Protein AF-A0A7L4Z3D3-F1 (afdb_monomer_lite)

Sequence (93 aa):
MNDETRLRIRHTLDRLSANGRVLTEIDRALMEAFEQLMHGLSELTDGKITIVDLCTEAGVSRASYYRSPAAQAVKEILEAPQTGRPEPEELRR

Secondary structure (DSSP, 8-state):
--HHHHHHHHHHHHHHHHTSPPPPHHHHHHHHHHHHHHTT--SSS-S---HHHHHHHTT--HHHHHHSHHHHHHHHHHHS-------TTGGG-

pLDDT: mean 79.51, std 13.9, range [48.25, 97.25]

Radius of gyration: 14.85 Å; chains: 1; bounding box: 34×20×46 Å

Structure (mmCIF, N/CA/C/O backbone):
data_AF-A0A7L4Z3D3-F1
#
_entry.id   AF-A0A7L4Z3D3-F1
#
loop_
_atom_site.group_PDB
_atom_site.id
_atom_site.type_symbol
_atom_site.label_atom_id
_atom_site.label_alt_id
_atom_site.label_comp_id
_atom_site.label_asym_id
_atom_site.label_entity_id
_atom_site.label_seq_id
_atom_site.pdbx_PDB_ins_code
_atom_site.Cartn_x
_atom_site.Cartn_y
_atom_site.Cartn_z
_atom_site.occupancy
_atom_site.B_iso_or_equiv
_atom_site.auth_seq_id
_atom_site.auth_comp_id
_atom_site.auth_asym_id
_atom_site.auth_atom_id
_atom_site.pdbx_PDB_model_num
ATOM 1 N N . MET A 1 1 ? -0.243 9.877 14.483 1.00 55.22 1 MET A N 1
ATOM 2 C CA . MET A 1 1 ? 0.759 8.852 14.121 1.00 55.22 1 MET A CA 1
ATOM 3 C C . MET A 1 1 ? 1.971 9.043 15.017 1.00 55.22 1 MET A C 1
ATOM 5 O O . MET A 1 1 ? 2.346 10.191 15.219 1.00 55.22 1 MET A O 1
ATOM 9 N N . ASN A 1 2 ? 2.553 7.969 15.554 1.00 61.72 2 ASN A N 1
ATOM 10 C CA . ASN A 1 2 ? 3.819 8.054 16.288 1.00 61.72 2 ASN A CA 1
ATOM 11 C C . ASN A 1 2 ? 4.975 8.151 15.279 1.00 61.72 2 ASN A C 1
ATOM 13 O O . ASN A 1 2 ? 4.966 7.434 14.277 1.00 61.72 2 ASN A O 1
ATOM 17 N N . ASP A 1 3 ? 5.969 9.005 15.534 1.00 69.12 3 ASP A N 1
ATOM 18 C CA . ASP A 1 3 ? 7.139 9.203 14.656 1.00 69.12 3 ASP A CA 1
ATOM 19 C C . ASP A 1 3 ? 7.870 7.895 14.309 1.00 69.12 3 ASP A C 1
ATOM 21 O O . ASP A 1 3 ? 8.448 7.748 13.232 1.00 69.12 3 ASP A O 1
ATOM 25 N N . GLU A 1 4 ? 7.764 6.900 15.187 1.00 67.88 4 GLU A N 1
ATOM 26 C CA . GLU A 1 4 ? 8.328 5.566 15.014 1.00 67.88 4 GLU A CA 1
ATOM 27 C C . GLU A 1 4 ? 7.763 4.810 13.801 1.00 67.88 4 GLU A C 1
ATOM 29 O O . GLU A 1 4 ? 8.512 4.169 13.061 1.00 67.88 4 GLU A O 1
ATOM 34 N N . THR A 1 5 ? 6.457 4.912 13.540 1.00 66.25 5 THR A N 1
ATOM 35 C CA . THR A 1 5 ? 5.826 4.266 12.379 1.00 66.25 5 THR A CA 1
ATOM 36 C C . THR A 1 5 ? 6.360 4.862 11.079 1.00 66.25 5 THR A C 1
ATOM 38 O O . THR A 1 5 ? 6.696 4.131 10.147 1.00 66.25 5 THR A O 1
ATOM 41 N N . ARG A 1 6 ? 6.527 6.189 11.042 1.00 65.75 6 ARG A N 1
ATOM 42 C CA . ARG A 1 6 ? 7.090 6.901 9.889 1.00 65.75 6 ARG A CA 1
ATOM 43 C C . ARG A 1 6 ? 8.546 6.525 9.648 1.00 65.75 6 ARG A C 1
ATOM 45 O O . ARG A 1 6 ? 8.957 6.321 8.506 1.00 65.75 6 ARG A O 1
ATOM 52 N N . LEU A 1 7 ? 9.317 6.403 10.728 1.00 72.69 7 LEU A N 1
ATOM 53 C CA . LEU A 1 7 ? 10.716 5.994 10.674 1.00 72.69 7 LEU A CA 1
ATOM 54 C C . LEU A 1 7 ? 10.860 4.547 10.181 1.00 72.69 7 LEU A C 1
ATOM 56 O O . LEU A 1 7 ? 11.736 4.268 9.368 1.00 72.69 7 LEU A O 1
ATOM 60 N N . ARG A 1 8 ? 9.967 3.640 10.598 1.00 71.31 8 ARG A N 1
ATOM 61 C CA . ARG A 1 8 ? 9.924 2.247 10.119 1.00 71.31 8 ARG A CA 1
ATOM 62 C C . ARG A 1 8 ? 9.597 2.147 8.633 1.00 71.31 8 ARG A C 1
ATOM 64 O O . ARG A 1 8 ? 10.270 1.396 7.924 1.00 71.31 8 ARG A O 1
ATOM 71 N N . ILE A 1 9 ? 8.614 2.915 8.157 1.00 70.25 9 ILE A N 1
ATOM 72 C CA . ILE A 1 9 ? 8.284 2.998 6.726 1.00 70.25 9 ILE A CA 1
ATOM 73 C C . ILE A 1 9 ? 9.516 3.481 5.954 1.00 70.25 9 ILE A C 1
ATOM 75 O O . ILE A 1 9 ? 9.964 2.795 5.038 1.00 70.25 9 ILE A O 1
ATOM 79 N N . ARG A 1 10 ? 10.134 4.589 6.389 1.00 70.56 10 ARG A N 1
ATOM 80 C CA . ARG A 1 10 ? 11.347 5.152 5.771 1.00 70.56 10 ARG A CA 1
ATOM 81 C C . ARG A 1 10 ? 12.505 4.153 5.730 1.00 70.56 10 ARG A C 1
ATOM 83 O O . ARG A 1 10 ? 13.083 3.939 4.675 1.00 70.56 10 ARG A O 1
ATOM 90 N N . HIS A 1 11 ? 12.805 3.498 6.848 1.00 78.50 11 HIS A N 1
ATOM 91 C CA . HIS A 1 11 ? 13.897 2.529 6.943 1.00 78.50 11 HIS A CA 1
ATOM 92 C C . HIS A 1 11 ? 13.661 1.304 6.048 1.00 78.50 11 HIS A C 1
ATOM 94 O O . HIS A 1 11 ? 14.577 0.785 5.412 1.00 78.50 11 HIS A O 1
ATOM 100 N N . THR A 1 12 ? 12.411 0.850 5.963 1.00 74.44 12 THR A N 1
ATOM 101 C CA . THR A 1 12 ? 12.027 -0.231 5.052 1.00 74.44 12 THR A CA 1
ATOM 102 C C . THR A 1 12 ? 12.232 0.183 3.593 1.00 74.44 12 THR A C 1
ATOM 104 O O . THR A 1 12 ? 12.748 -0.610 2.803 1.00 74.44 12 THR A O 1
ATOM 107 N N . LEU A 1 13 ? 11.904 1.434 3.262 1.00 66.19 13 LEU A N 1
ATOM 108 C CA . LEU A 1 13 ? 12.074 2.048 1.943 1.00 66.19 13 LEU A CA 1
ATOM 109 C C . LEU A 1 13 ? 13.553 2.168 1.544 1.00 66.19 13 LEU A C 1
ATOM 111 O O . LEU A 1 13 ? 13.944 1.788 0.434 1.00 66.19 13 LEU A O 1
ATOM 115 N N . ASP A 1 14 ? 14.387 2.624 2.478 1.00 73.06 14 ASP A N 1
ATOM 116 C CA . ASP A 1 14 ? 15.834 2.726 2.291 1.00 73.06 14 ASP A CA 1
ATOM 117 C C . ASP A 1 14 ? 16.453 1.344 2.097 1.00 73.06 14 ASP A C 1
ATOM 119 O O . ASP A 1 14 ? 17.259 1.158 1.191 1.00 73.06 14 ASP A O 1
ATOM 123 N N . ARG A 1 15 ? 16.022 0.332 2.859 1.00 76.06 15 ARG A N 1
ATOM 124 C CA . ARG A 1 15 ? 16.499 -1.051 2.698 1.00 76.06 15 ARG A CA 1
ATOM 125 C C . ARG A 1 15 ? 16.107 -1.654 1.346 1.00 76.06 15 ARG A C 1
ATOM 127 O O . ARG A 1 15 ? 16.915 -2.354 0.736 1.00 76.06 15 ARG A O 1
ATOM 134 N N . LEU A 1 16 ? 14.892 -1.389 0.861 1.00 68.44 16 LEU A N 1
ATOM 135 C CA . LEU A 1 16 ? 14.466 -1.828 -0.472 1.00 68.44 16 LEU A CA 1
ATOM 136 C C . LEU A 1 16 ? 15.318 -1.188 -1.579 1.00 68.44 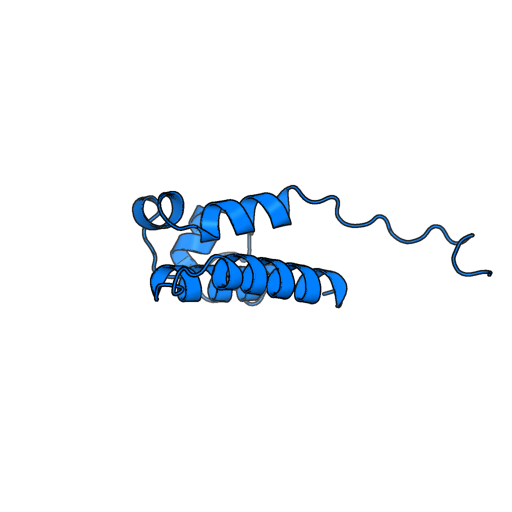16 LEU A C 1
ATOM 138 O O . LEU A 1 16 ? 15.677 -1.872 -2.537 1.00 68.44 16 LEU A O 1
ATOM 142 N N . SER A 1 17 ? 15.693 0.082 -1.409 1.00 66.06 17 SER A N 1
ATOM 143 C CA . SER A 1 17 ? 16.552 0.827 -2.342 1.00 66.06 17 SER A CA 1
ATOM 144 C C . SER A 1 17 ? 18.033 0.424 -2.246 1.00 66.06 17 SER A C 1
ATOM 146 O O . SER A 1 17 ? 18.731 0.343 -3.256 1.00 66.06 17 SER A O 1
ATOM 148 N N . ALA A 1 18 ? 18.519 0.125 -1.037 1.00 64.94 18 ALA A N 1
ATOM 149 C CA . ALA A 1 18 ? 19.917 -0.196 -0.743 1.00 64.94 18 ALA A CA 1
ATOM 150 C C . ALA A 1 18 ? 20.375 -1.540 -1.329 1.00 64.94 18 ALA A C 1
ATOM 152 O O . ALA A 1 18 ? 21.564 -1.728 -1.571 1.00 64.94 18 ALA A O 1
ATOM 153 N N . ASN A 1 19 ? 19.448 -2.449 -1.647 1.00 63.94 19 ASN A N 1
ATOM 154 C CA . ASN A 1 19 ? 19.747 -3.719 -2.322 1.00 63.94 19 ASN A CA 1
ATOM 155 C C . ASN A 1 19 ? 20.124 -3.566 -3.815 1.00 63.94 19 ASN A C 1
ATOM 157 O O . ASN A 1 19 ? 20.098 -4.542 -4.564 1.00 63.94 19 ASN A O 1
ATOM 161 N N . GLY A 1 20 ? 20.433 -2.350 -4.279 1.00 60.88 20 GLY A N 1
ATOM 162 C CA . GLY A 1 20 ? 20.848 -2.071 -5.658 1.00 60.88 20 GLY A CA 1
ATOM 163 C C . GLY A 1 20 ? 19.724 -2.185 -6.691 1.00 60.88 20 GLY A C 1
ATOM 164 O O . GLY A 1 20 ? 19.984 -2.105 -7.891 1.00 60.88 20 GLY A O 1
ATOM 165 N N . ARG A 1 21 ? 18.471 -2.365 -6.253 1.00 65.88 21 ARG A N 1
ATOM 166 C CA . ARG A 1 21 ? 17.296 -2.323 -7.128 1.00 65.88 21 ARG A CA 1
ATOM 167 C C . ARG A 1 21 ? 16.745 -0.907 -7.177 1.00 65.88 21 ARG A C 1
ATOM 169 O O . ARG A 1 21 ? 16.391 -0.329 -6.156 1.00 65.88 21 ARG A O 1
ATOM 176 N N . VAL A 1 22 ? 16.626 -0.374 -8.389 1.00 73.19 22 VAL A N 1
ATOM 177 C CA . VAL A 1 22 ? 15.905 0.877 -8.628 1.00 73.19 22 VAL A CA 1
ATOM 178 C C . VAL A 1 22 ? 14.426 0.629 -8.344 1.00 73.19 22 VAL A C 1
ATOM 180 O O . VAL A 1 22 ? 13.821 -0.239 -8.972 1.00 73.19 22 VAL A O 1
ATOM 183 N N . LEU A 1 23 ? 13.858 1.385 -7.401 1.00 75.31 23 LEU A N 1
ATOM 184 C CA . LEU A 1 23 ? 12.420 1.373 -7.142 1.00 75.31 23 LEU A CA 1
ATOM 185 C C . LEU A 1 23 ? 11.668 1.719 -8.427 1.00 75.31 23 LEU A C 1
ATOM 187 O O . LEU A 1 23 ? 11.915 2.762 -9.047 1.00 75.31 23 LEU A O 1
ATOM 191 N N . THR A 1 24 ? 10.754 0.839 -8.817 1.00 86.94 24 TH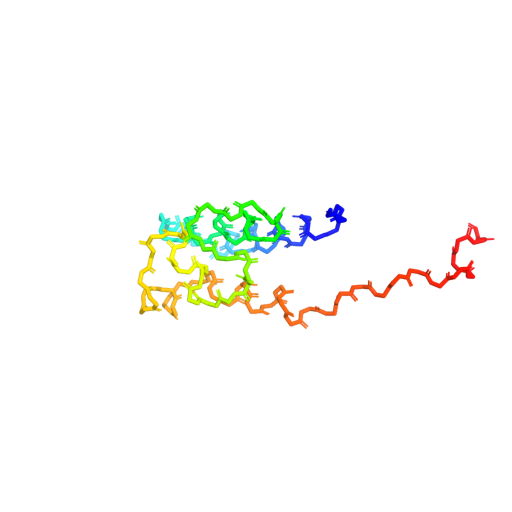R A N 1
ATOM 192 C CA . THR A 1 24 ? 9.865 1.082 -9.948 1.00 86.94 24 THR A CA 1
ATOM 193 C C . THR A 1 24 ? 8.813 2.122 -9.574 1.00 86.94 24 THR A C 1
ATOM 195 O O . THR A 1 24 ? 8.588 2.422 -8.402 1.00 86.94 24 THR A O 1
ATOM 198 N N . GLU A 1 25 ? 8.140 2.678 -10.575 1.00 89.69 25 GLU A N 1
ATOM 199 C CA . GLU A 1 25 ? 7.000 3.568 -10.346 1.00 89.69 25 GLU A CA 1
ATOM 200 C C . GLU A 1 25 ? 5.865 2.864 -9.586 1.00 89.69 25 GLU A C 1
ATOM 202 O O . GLU A 1 25 ? 5.271 3.457 -8.693 1.00 89.69 25 GLU A O 1
ATOM 207 N N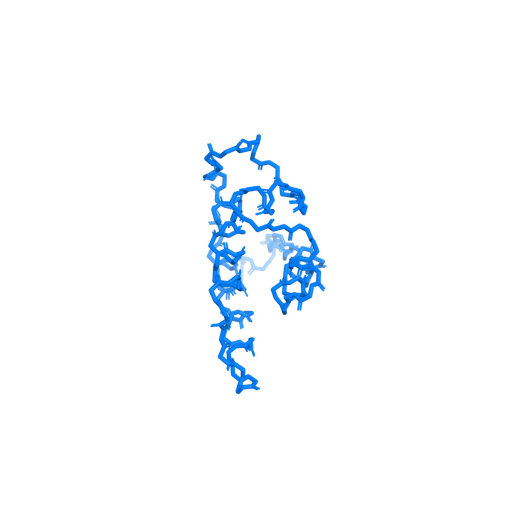 . ILE A 1 26 ? 5.660 1.566 -9.843 1.00 90.31 26 ILE A N 1
ATOM 208 C CA . ILE A 1 26 ? 4.715 0.721 -9.098 1.00 90.31 26 ILE A CA 1
ATOM 209 C C . ILE A 1 26 ? 5.095 0.656 -7.617 1.00 90.31 26 ILE A C 1
ATOM 211 O O . ILE A 1 26 ? 4.228 0.794 -6.759 1.00 90.31 26 ILE A O 1
ATOM 215 N N . ASP A 1 27 ? 6.381 0.462 -7.308 1.00 87.69 27 ASP A N 1
ATOM 216 C CA . ASP A 1 27 ? 6.839 0.405 -5.918 1.00 87.69 27 ASP A CA 1
ATOM 217 C C . ASP A 1 27 ? 6.584 1.739 -5.213 1.00 87.69 27 ASP A C 1
ATOM 219 O O . ASP A 1 27 ? 6.093 1.752 -4.087 1.00 87.69 27 ASP A O 1
ATOM 223 N N . ARG A 1 28 ? 6.880 2.865 -5.878 1.00 88.12 28 ARG A N 1
ATOM 224 C CA . ARG A 1 28 ? 6.644 4.203 -5.318 1.00 88.12 28 ARG A CA 1
ATOM 225 C C . ARG A 1 28 ? 5.161 4.459 -5.060 1.00 88.12 28 ARG A C 1
ATOM 227 O O . ARG A 1 28 ? 4.829 4.837 -3.944 1.00 88.12 28 ARG A O 1
ATOM 234 N N . ALA A 1 29 ? 4.295 4.178 -6.035 1.00 93.19 29 ALA A N 1
ATOM 235 C CA . ALA A 1 29 ? 2.850 4.367 -5.903 1.00 93.19 29 ALA A CA 1
ATOM 236 C C . ALA A 1 29 ? 2.259 3.524 -4.761 1.00 93.19 29 ALA A C 1
ATOM 238 O O . ALA A 1 29 ? 1.484 4.020 -3.950 1.00 93.19 29 ALA A O 1
ATOM 239 N N . LEU A 1 30 ? 2.677 2.257 -4.644 1.00 92.38 30 LEU A N 1
ATOM 240 C CA . LEU A 1 30 ? 2.261 1.390 -3.540 1.00 92.38 30 LEU A CA 1
ATOM 241 C C . LEU A 1 30 ? 2.731 1.915 -2.180 1.00 92.38 30 LEU A C 1
ATOM 243 O O . LEU A 1 30 ? 2.005 1.808 -1.199 1.00 92.38 30 LEU A O 1
ATOM 247 N N . MET A 1 31 ? 3.940 2.464 -2.090 1.00 87.94 31 MET A N 1
ATOM 248 C CA . MET A 1 31 ? 4.465 2.974 -0.822 1.00 87.94 31 MET A CA 1
ATOM 249 C C . MET A 1 31 ? 3.805 4.290 -0.400 1.00 87.94 31 MET A C 1
ATOM 251 O O . MET A 1 31 ? 3.506 4.452 0.780 1.00 87.94 31 MET A O 1
ATOM 255 N N . GLU A 1 32 ? 3.542 5.192 -1.345 1.00 90.31 32 GLU A N 1
ATOM 256 C CA . GLU A 1 32 ? 2.823 6.447 -1.096 1.00 90.31 32 GLU A CA 1
ATOM 257 C C . GLU A 1 32 ? 1.389 6.181 -0.627 1.00 90.31 32 GLU A C 1
ATOM 259 O O . GLU A 1 32 ? 0.992 6.661 0.434 1.00 90.31 32 GLU A O 1
ATOM 264 N N . ALA A 1 33 ? 0.658 5.312 -1.331 1.00 92.81 33 ALA A N 1
ATOM 265 C CA . ALA A 1 33 ? -0.685 4.897 -0.935 1.00 92.81 33 ALA A CA 1
ATOM 266 C C . ALA A 1 33 ? -0.705 4.224 0.448 1.00 92.81 33 ALA A C 1
ATOM 268 O O . ALA A 1 33 ? -1.609 4.446 1.254 1.00 92.81 33 ALA A O 1
ATOM 269 N N . PHE A 1 34 ? 0.312 3.414 0.762 1.00 90.25 34 PHE A N 1
ATOM 270 C CA . PHE A 1 34 ? 0.435 2.803 2.083 1.00 90.25 34 PHE A CA 1
ATOM 271 C C . PHE A 1 34 ? 0.673 3.849 3.178 1.00 90.25 34 PHE A C 1
ATOM 273 O O . PHE A 1 34 ? 0.058 3.762 4.241 1.00 90.25 34 PHE A O 1
ATOM 280 N N . GLU A 1 35 ? 1.519 4.854 2.928 1.00 87.06 35 GLU A N 1
ATOM 281 C CA . GLU A 1 35 ? 1.710 5.984 3.843 1.00 87.06 35 GLU A CA 1
ATOM 282 C C . GLU A 1 35 ? 0.384 6.740 4.040 1.00 87.06 35 GLU A C 1
ATOM 284 O O . GLU A 1 35 ? -0.054 6.896 5.181 1.00 87.06 35 GLU A O 1
ATOM 289 N N . GLN A 1 36 ? -0.318 7.115 2.966 1.00 90.06 36 GLN A N 1
ATOM 290 C CA . GLN A 1 36 ? -1.620 7.794 3.044 1.00 90.06 36 GLN A CA 1
ATOM 291 C C . GLN A 1 36 ? -2.638 7.015 3.891 1.00 90.06 36 GLN A C 1
ATOM 293 O O . GLN A 1 36 ? -3.240 7.580 4.809 1.00 90.06 36 GLN A O 1
ATOM 298 N N . LEU A 1 37 ? -2.778 5.706 3.656 1.00 90.06 37 LEU A N 1
ATOM 299 C CA . LEU A 1 37 ? -3.672 4.841 4.432 1.00 90.06 37 LEU A CA 1
ATOM 300 C C . LEU A 1 37 ? -3.275 4.768 5.913 1.00 90.06 37 LEU A C 1
ATOM 302 O O . LEU A 1 37 ? -4.133 4.893 6.786 1.00 90.06 37 LEU A O 1
ATOM 306 N N . MET A 1 38 ? -1.980 4.648 6.224 1.00 85.50 38 MET A N 1
ATOM 307 C CA . MET A 1 38 ? -1.476 4.682 7.608 1.00 85.50 38 MET A CA 1
ATOM 308 C C . MET A 1 38 ? -1.738 6.027 8.304 1.00 85.50 38 MET A C 1
ATOM 310 O O . MET A 1 38 ? -1.845 6.086 9.532 1.00 85.50 38 MET A O 1
ATOM 314 N N . HIS A 1 39 ? -1.856 7.108 7.533 1.00 84.25 39 HIS A N 1
ATOM 315 C CA . HIS A 1 39 ? -2.211 8.438 8.015 1.00 84.25 39 HIS A CA 1
ATOM 316 C C . HIS A 1 39 ? -3.725 8.685 8.116 1.00 84.25 39 HIS A C 1
ATOM 318 O O . HIS A 1 39 ? -4.126 9.745 8.600 1.00 84.25 39 HIS A O 1
ATOM 324 N N . GLY A 1 40 ? -4.564 7.732 7.694 1.00 87.69 40 GLY A N 1
ATOM 325 C CA . GLY A 1 40 ? -6.011 7.929 7.589 1.00 87.69 40 GLY A CA 1
ATOM 326 C C . GLY A 1 40 ? -6.399 8.946 6.512 1.00 87.69 40 GLY A C 1
ATOM 327 O O . GLY A 1 40 ? -7.487 9.510 6.570 1.00 87.69 40 GLY A O 1
ATOM 328 N N . LEU A 1 41 ? -5.506 9.198 5.551 1.00 89.38 41 LEU A N 1
ATOM 329 C CA . LEU A 1 41 ? -5.679 10.134 4.437 1.00 89.38 41 LEU A CA 1
ATOM 330 C C . LEU A 1 41 ? -6.141 9.398 3.176 1.00 89.38 41 LEU A C 1
ATOM 332 O O . LEU A 1 41 ? -5.633 9.636 2.089 1.00 89.38 41 LEU A O 1
ATOM 336 N N . SER A 1 42 ? -7.066 8.459 3.347 1.00 90.75 42 SER A N 1
ATOM 337 C CA . SER A 1 42 ? -7.656 7.726 2.233 1.00 90.75 42 SER A CA 1
ATOM 338 C C . SER A 1 42 ? -8.445 8.670 1.331 1.00 90.75 42 SER A C 1
ATOM 340 O O . SER A 1 42 ? -9.228 9.486 1.824 1.00 90.75 42 SER A O 1
ATOM 342 N N . GLU A 1 43 ? -8.227 8.558 0.021 1.00 93.50 43 GLU A N 1
ATOM 343 C CA . GLU A 1 43 ? -8.881 9.403 -0.980 1.00 93.50 43 GLU A CA 1
ATOM 344 C C . GLU A 1 43 ? -9.948 8.628 -1.758 1.00 93.50 43 GLU A C 1
ATOM 346 O O . GLU A 1 43 ? -10.998 9.185 -2.087 1.00 93.50 43 GLU A O 1
ATOM 351 N N . LEU A 1 44 ? -9.705 7.342 -2.038 1.00 94.56 44 LEU A N 1
ATOM 352 C CA . LEU A 1 44 ? -10.560 6.513 -2.893 1.00 94.56 44 LEU A CA 1
ATOM 353 C C . LEU A 1 44 ? -11.309 5.405 -2.143 1.00 94.56 44 LEU A C 1
ATOM 355 O O . LEU A 1 44 ? -12.263 4.842 -2.687 1.00 94.56 44 LEU A O 1
ATOM 359 N N . THR A 1 45 ? -10.881 5.058 -0.929 1.00 94.31 45 THR A N 1
ATOM 360 C CA . THR A 1 45 ? -11.383 3.898 -0.173 1.00 94.31 45 THR A CA 1
ATOM 361 C C . THR A 1 45 ? -11.988 4.299 1.176 1.00 94.31 45 THR A C 1
ATOM 363 O O . THR A 1 45 ? -12.181 5.476 1.472 1.00 94.31 45 THR A O 1
ATOM 366 N N . ASP A 1 46 ? -12.380 3.318 1.994 1.00 88.62 46 ASP A N 1
ATOM 367 C CA . ASP A 1 46 ? -12.982 3.560 3.313 1.00 88.62 46 ASP A CA 1
ATOM 368 C C . ASP A 1 46 ? -11.937 3.740 4.435 1.00 88.62 46 ASP A C 1
ATOM 370 O O . ASP A 1 46 ? -12.281 3.712 5.621 1.00 88.62 46 ASP A O 1
ATOM 374 N N . GLY A 1 47 ? -10.662 3.925 4.071 1.00 84.06 47 GLY A N 1
ATOM 375 C CA . GLY A 1 47 ? -9.550 4.133 4.997 1.00 84.06 47 GLY A CA 1
ATOM 376 C C . GLY A 1 47 ? -9.054 2.884 5.714 1.00 84.06 47 GLY A C 1
ATOM 377 O O . GLY A 1 47 ? -8.189 2.985 6.589 1.00 84.06 47 GLY A O 1
ATOM 378 N N . LYS A 1 48 ? -9.561 1.696 5.369 1.00 88.94 48 LYS A N 1
ATOM 379 C CA . LYS A 1 48 ? -9.027 0.444 5.904 1.00 88.94 48 LYS A CA 1
ATOM 380 C C . LYS A 1 48 ? -7.695 0.097 5.255 1.00 88.94 48 LYS A C 1
ATOM 382 O O . LYS A 1 48 ? -7.465 0.280 4.066 1.00 88.94 48 LYS A O 1
ATOM 387 N N . ILE A 1 49 ? -6.815 -0.494 6.056 1.00 88.25 49 ILE A N 1
ATOM 388 C CA . ILE A 1 49 ? -5.522 -0.981 5.579 1.00 88.25 49 ILE A CA 1
ATOM 389 C C . ILE A 1 49 ? -5.687 -2.433 5.142 1.00 88.25 49 ILE A C 1
ATOM 391 O O . ILE A 1 49 ? -5.356 -3.371 5.868 1.00 88.25 49 ILE A O 1
ATOM 395 N N . THR A 1 50 ? -6.252 -2.619 3.951 1.00 91.56 50 THR A N 1
ATOM 396 C CA . THR A 1 50 ? -6.297 -3.919 3.276 1.00 91.56 50 THR A CA 1
ATOM 397 C C . THR A 1 50 ? -5.452 -3.889 2.008 1.00 91.56 50 THR A C 1
ATOM 399 O O . THR A 1 50 ? -5.176 -2.832 1.448 1.00 91.56 50 THR A O 1
ATOM 402 N N . ILE A 1 51 ? -5.046 -5.062 1.513 1.00 92.69 51 ILE A N 1
ATOM 403 C CA . ILE A 1 51 ? -4.309 -5.155 0.240 1.00 92.69 51 ILE A CA 1
ATOM 404 C C . ILE A 1 51 ? -5.147 -4.592 -0.918 1.00 92.69 51 ILE A C 1
ATOM 406 O O . ILE A 1 51 ? -4.597 -4.007 -1.847 1.00 92.69 51 ILE A O 1
ATOM 410 N N . VAL A 1 52 ? -6.469 -4.782 -0.877 1.00 94.31 52 VAL A N 1
ATOM 411 C CA . VAL A 1 52 ? -7.383 -4.297 -1.918 1.00 94.31 52 VAL A CA 1
ATOM 412 C C . VAL A 1 52 ? -7.435 -2.776 -1.907 1.00 94.31 52 VAL A C 1
ATOM 414 O O . VAL A 1 52 ? -7.294 -2.168 -2.967 1.00 94.31 52 VAL A O 1
ATOM 417 N N . ASP A 1 53 ? -7.572 -2.182 -0.726 1.00 94.62 53 ASP A N 1
ATOM 418 C CA . ASP A 1 53 ? -7.661 -0.731 -0.583 1.00 94.62 53 ASP A CA 1
ATOM 419 C C . ASP A 1 53 ? -6.330 -0.079 -0.948 1.00 94.62 53 ASP A C 1
ATOM 421 O O . ASP A 1 53 ? -6.296 0.826 -1.770 1.00 94.62 53 ASP A O 1
ATOM 425 N N . LEU A 1 54 ? -5.214 -0.654 -0.490 1.00 94.50 54 LEU A N 1
ATOM 426 C CA . LEU A 1 54 ? -3.873 -0.232 -0.888 1.00 94.50 54 LEU A CA 1
ATOM 427 C C . LEU A 1 54 ? -3.677 -0.239 -2.410 1.00 94.50 54 LEU A C 1
ATOM 429 O O . LEU A 1 54 ? -3.168 0.720 -2.981 1.00 94.50 54 LEU A O 1
ATOM 433 N N . CYS A 1 55 ? -4.070 -1.326 -3.075 1.00 95.88 55 CYS A N 1
ATOM 434 C CA . CYS A 1 55 ? -3.986 -1.425 -4.532 1.00 95.88 55 CYS A CA 1
ATOM 435 C C . CYS A 1 55 ? -4.870 -0.378 -5.227 1.00 95.88 55 CYS A C 1
ATOM 437 O O . CYS A 1 55 ? -4.487 0.150 -6.268 1.00 95.88 55 CYS A O 1
ATOM 439 N N . THR A 1 56 ? -6.041 -0.094 -4.655 1.00 97.25 56 THR A N 1
ATOM 440 C CA 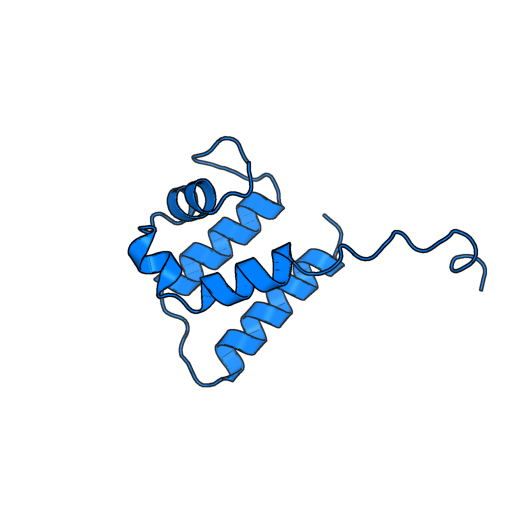. THR A 1 56 ? -7.003 0.874 -5.192 1.00 97.25 56 THR A CA 1
ATOM 441 C C . THR A 1 56 ? -6.464 2.296 -5.083 1.00 97.25 56 THR A C 1
ATOM 443 O O . THR A 1 56 ? -6.412 2.985 -6.096 1.00 97.25 56 THR A O 1
ATOM 446 N N . GLU A 1 57 ? -5.984 2.695 -3.904 1.00 96.19 57 GLU A N 1
ATOM 447 C CA . GLU A 1 57 ? -5.355 4.003 -3.665 1.00 96.19 57 GLU A CA 1
ATOM 448 C C . GLU A 1 57 ? -4.101 4.193 -4.535 1.00 96.19 57 GLU A C 1
ATOM 450 O O . GLU A 1 57 ? -3.894 5.251 -5.117 1.00 96.19 57 GLU A O 1
ATOM 455 N N . ALA A 1 58 ? -3.296 3.141 -4.719 1.00 95.31 58 ALA A N 1
ATOM 456 C CA . ALA A 1 58 ? -2.099 3.197 -5.559 1.00 95.31 58 ALA A CA 1
ATOM 457 C C . ALA A 1 58 ? -2.383 3.177 -7.073 1.00 95.31 58 ALA A C 1
ATOM 459 O O . ALA A 1 58 ? -1.454 3.329 -7.867 1.00 95.31 58 ALA A O 1
ATOM 460 N N . GLY A 1 59 ? -3.617 2.890 -7.507 1.00 96.81 59 GLY A N 1
ATOM 461 C CA . GLY A 1 59 ? -3.928 2.651 -8.922 1.00 96.81 59 GLY A CA 1
ATOM 462 C C . GLY A 1 59 ? -3.219 1.420 -9.512 1.00 96.81 59 GLY A C 1
ATOM 463 O O . GLY A 1 59 ? -2.966 1.350 -10.717 1.00 96.81 59 GLY A O 1
ATOM 464 N N . VAL A 1 60 ? -2.874 0.436 -8.677 1.00 96.31 60 VAL A N 1
ATOM 465 C CA . VAL A 1 60 ? -2.065 -0.735 -9.043 1.00 96.31 60 VAL A CA 1
ATOM 466 C C . VAL A 1 60 ? -2.905 -2.008 -8.981 1.00 96.31 60 VAL A C 1
ATOM 468 O O . VAL A 1 60 ? -3.669 -2.246 -8.053 1.00 96.31 60 VAL A O 1
ATOM 471 N N . SER A 1 61 ? -2.740 -2.903 -9.959 1.00 96.38 61 SER A N 1
ATOM 472 C CA . SER A 1 61 ? -3.413 -4.206 -9.908 1.00 96.38 61 SER A CA 1
ATOM 473 C C . SER A 1 61 ? -2.848 -5.095 -8.791 1.00 96.38 61 SER A C 1
ATOM 475 O O . SER A 1 61 ? -1.639 -5.127 -8.558 1.00 96.38 61 SER A O 1
ATOM 477 N N . ARG A 1 62 ? -3.687 -5.942 -8.180 1.00 95.56 62 ARG A N 1
ATOM 478 C CA . ARG A 1 62 ? -3.229 -6.942 -7.191 1.00 95.56 62 ARG A CA 1
ATOM 479 C C . ARG A 1 62 ? -2.121 -7.855 -7.728 1.00 95.56 62 ARG A C 1
ATOM 481 O O . ARG A 1 62 ? -1.210 -8.221 -6.995 1.00 95.56 62 ARG A O 1
ATOM 488 N N . ALA A 1 63 ? -2.178 -8.218 -9.011 1.00 95.31 63 ALA A N 1
ATOM 489 C CA . ALA A 1 63 ? -1.153 -9.050 -9.638 1.00 95.31 63 ALA A CA 1
ATOM 490 C C . ALA A 1 63 ? 0.209 -8.338 -9.694 1.00 95.31 63 ALA A C 1
ATOM 492 O O . ALA A 1 63 ? 1.240 -8.970 -9.468 1.00 95.31 63 ALA A O 1
ATOM 493 N N . SER A 1 64 ? 0.206 -7.032 -9.968 1.00 92.88 64 SER A N 1
ATOM 494 C CA . SER A 1 64 ? 1.406 -6.195 -9.931 1.00 92.88 64 SER A CA 1
ATOM 495 C C . SER A 1 64 ? 1.921 -6.027 -8.502 1.00 92.88 64 SER A C 1
ATOM 497 O O . SER A 1 64 ? 3.119 -6.176 -8.279 1.00 92.88 64 SER A O 1
ATOM 499 N N . TYR A 1 65 ? 1.025 -5.814 -7.531 1.00 93.19 65 TYR A N 1
ATOM 500 C CA . TYR A 1 65 ? 1.370 -5.742 -6.109 1.00 93.19 65 TYR A CA 1
ATOM 501 C C . TYR A 1 65 ? 2.125 -6.987 -5.634 1.00 93.19 65 TYR A C 1
ATOM 503 O O . TYR A 1 65 ? 3.240 -6.871 -5.144 1.00 93.19 65 TYR A O 1
ATOM 511 N N . TYR A 1 66 ? 1.592 -8.194 -5.849 1.00 91.19 66 TYR A N 1
ATOM 512 C CA . TYR A 1 66 ? 2.248 -9.419 -5.366 1.00 91.19 66 TYR A CA 1
ATOM 513 C C . TYR A 1 66 ? 3.592 -9.730 -6.047 1.00 91.19 66 TYR A C 1
ATOM 515 O O . TYR A 1 66 ? 4.346 -10.565 -5.553 1.00 91.19 66 TYR A O 1
ATOM 523 N N . ARG A 1 67 ? 3.907 -9.080 -7.175 1.00 89.94 67 ARG A N 1
ATOM 524 C CA . ARG A 1 67 ? 5.220 -9.166 -7.840 1.00 89.94 67 ARG A CA 1
ATOM 525 C C . ARG A 1 67 ? 6.178 -8.055 -7.403 1.00 89.94 67 ARG A C 1
ATOM 527 O O . ARG A 1 67 ? 7.369 -8.140 -7.701 1.00 89.94 67 ARG A O 1
ATOM 534 N N . SER A 1 68 ? 5.666 -7.025 -6.735 1.00 85.62 68 SER A N 1
ATOM 535 C CA . SER A 1 68 ? 6.437 -5.884 -6.259 1.00 85.62 68 SER A CA 1
ATOM 536 C C . SER A 1 68 ? 7.152 -6.226 -4.943 1.00 85.62 68 SER A C 1
ATOM 538 O O . SER A 1 68 ? 6.552 -6.812 -4.037 1.00 85.62 68 SER A O 1
ATOM 540 N N . PRO A 1 69 ? 8.422 -5.813 -4.780 1.00 82.44 69 PRO A N 1
ATOM 541 C CA . PRO A 1 69 ? 9.106 -5.832 -3.488 1.00 82.44 69 PRO A CA 1
ATOM 542 C C . PRO A 1 69 ? 8.356 -5.090 -2.367 1.00 82.44 69 PRO A C 1
ATOM 544 O O . PRO A 1 69 ? 8.532 -5.427 -1.195 1.00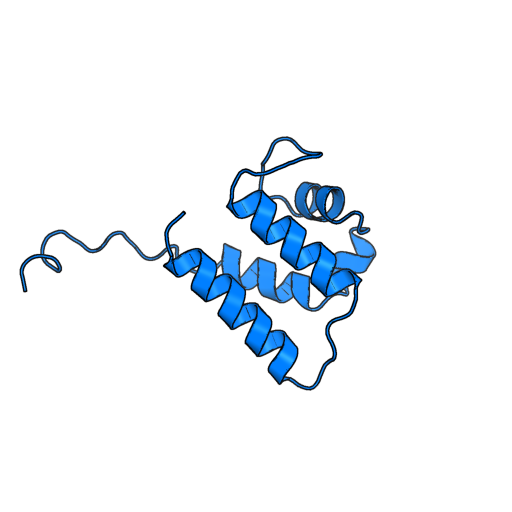 82.44 69 PRO A O 1
ATOM 547 N N . ALA A 1 70 ? 7.495 -4.121 -2.702 1.00 83.62 70 ALA A N 1
ATOM 548 C CA . ALA A 1 70 ? 6.679 -3.396 -1.732 1.00 83.62 70 ALA A CA 1
ATOM 549 C C . ALA A 1 70 ? 5.707 -4.317 -0.978 1.00 83.62 70 ALA A C 1
ATOM 551 O O . ALA A 1 70 ? 5.413 -4.059 0.187 1.00 83.62 70 ALA A O 1
ATOM 552 N N . ALA A 1 71 ? 5.259 -5.428 -1.576 1.00 86.81 71 ALA A N 1
ATOM 553 C CA . ALA A 1 71 ? 4.397 -6.385 -0.881 1.00 86.81 71 ALA A CA 1
ATOM 554 C C . ALA A 1 71 ? 5.082 -7.001 0.347 1.00 86.81 71 ALA A C 1
ATOM 556 O O . ALA A 1 71 ? 4.466 -7.122 1.406 1.00 86.81 71 ALA A O 1
ATOM 557 N N . GLN A 1 72 ? 6.370 -7.332 0.228 1.00 83.25 72 GLN A N 1
ATOM 558 C CA . GLN A 1 72 ? 7.154 -7.864 1.341 1.00 83.25 72 GLN A CA 1
ATOM 559 C C . GLN A 1 72 ? 7.354 -6.804 2.435 1.00 83.25 72 GLN A C 1
ATOM 561 O O . GLN A 1 72 ? 7.204 -7.102 3.615 1.00 83.25 72 GLN A O 1
ATOM 566 N N . ALA A 1 73 ? 7.619 -5.555 2.047 1.00 81.19 73 ALA A N 1
ATOM 567 C CA . ALA A 1 73 ? 7.742 -4.438 2.982 1.00 81.19 73 ALA A CA 1
ATOM 568 C C . ALA A 1 73 ? 6.449 -4.157 3.759 1.00 81.19 73 ALA A C 1
ATOM 570 O O . ALA A 1 73 ? 6.483 -4.045 4.981 1.00 81.19 73 ALA A O 1
ATOM 571 N N . VAL A 1 74 ? 5.311 -4.080 3.064 1.00 83.31 74 VAL A N 1
ATOM 572 C CA . VAL A 1 74 ? 3.996 -3.873 3.689 1.00 83.31 74 VAL A CA 1
ATOM 573 C C . VAL A 1 74 ? 3.703 -4.990 4.684 1.00 83.31 74 VAL A C 1
ATOM 575 O O . VAL A 1 74 ? 3.302 -4.714 5.812 1.00 83.31 74 VAL A O 1
ATOM 578 N N . LYS A 1 75 ? 3.966 -6.244 4.302 1.00 84.94 75 LYS A N 1
ATOM 579 C CA . LYS A 1 75 ? 3.805 -7.391 5.196 1.00 84.94 75 LYS A CA 1
ATOM 580 C C . LYS A 1 75 ? 4.656 -7.247 6.460 1.00 84.94 75 LYS A C 1
ATOM 582 O O . LYS A 1 75 ? 4.119 -7.360 7.553 1.00 84.94 75 LYS A O 1
ATOM 587 N N . GLU A 1 76 ? 5.945 -6.944 6.322 1.00 82.75 76 GLU A N 1
ATOM 588 C CA . GLU A 1 76 ? 6.845 -6.783 7.472 1.00 82.75 76 GLU A CA 1
ATOM 589 C C . GLU A 1 76 ? 6.417 -5.651 8.410 1.00 82.75 76 GLU A C 1
ATOM 591 O O . GLU A 1 76 ? 6.521 -5.796 9.624 1.00 82.75 76 GLU A O 1
ATOM 596 N N . ILE A 1 77 ? 5.906 -4.541 7.873 1.00 79.38 77 ILE A N 1
ATOM 597 C CA . ILE A 1 77 ? 5.430 -3.414 8.687 1.00 79.38 77 ILE A CA 1
ATOM 598 C C . ILE A 1 77 ? 4.152 -3.783 9.448 1.00 79.38 77 ILE A C 1
ATOM 600 O O . ILE A 1 77 ? 4.017 -3.414 10.613 1.00 79.38 77 ILE A O 1
ATOM 604 N N . LEU A 1 78 ? 3.228 -4.507 8.812 1.00 79.44 78 LEU A N 1
ATOM 605 C CA . LEU A 1 78 ? 1.971 -4.929 9.438 1.00 79.44 78 LEU A CA 1
ATOM 606 C C . LEU A 1 78 ? 2.158 -6.077 10.441 1.00 79.44 78 LEU A C 1
ATOM 608 O O . LEU A 1 78 ? 1.416 -6.155 11.417 1.00 79.44 78 LEU A O 1
ATOM 612 N N . GLU A 1 79 ? 3.130 -6.963 10.209 1.00 80.25 79 GLU A N 1
ATOM 613 C CA . GLU A 1 79 ? 3.482 -8.063 11.118 1.00 80.25 79 GLU A CA 1
ATOM 614 C C . GLU A 1 79 ? 4.410 -7.622 12.258 1.00 80.25 79 GLU A C 1
ATOM 616 O O . GLU A 1 79 ? 4.509 -8.319 13.272 1.00 80.25 79 GLU A O 1
ATOM 621 N N . ALA A 1 80 ? 5.099 -6.484 12.119 1.00 69.44 80 ALA A N 1
ATOM 622 C CA . ALA A 1 80 ? 5.942 -5.959 13.180 1.00 69.44 80 ALA A CA 1
ATOM 623 C C . ALA A 1 80 ? 5.092 -5.696 14.432 1.00 69.44 80 ALA A C 1
ATOM 625 O O . ALA A 1 80 ? 4.048 -5.042 14.339 1.00 69.44 80 ALA A O 1
ATOM 626 N N . PRO A 1 81 ? 5.546 -6.131 15.624 1.00 58.50 81 PRO A N 1
ATOM 627 C CA . PRO A 1 81 ? 4.912 -5.732 16.866 1.00 58.50 81 PRO A CA 1
ATOM 628 C C . PRO A 1 81 ? 4.818 -4.206 16.887 1.00 58.50 81 PRO A C 1
ATOM 630 O O . PRO A 1 81 ? 5.838 -3.507 16.774 1.00 58.50 81 PRO A O 1
ATOM 633 N N . GLN A 1 82 ? 3.590 -3.695 16.985 1.00 58.81 82 GLN A N 1
ATOM 634 C CA . GLN A 1 82 ? 3.351 -2.318 17.389 1.00 58.81 82 GLN A CA 1
ATOM 635 C C . GLN A 1 82 ? 4.002 -2.229 18.764 1.00 58.81 82 GLN A C 1
ATOM 637 O O . GLN A 1 82 ? 3.564 -2.917 19.687 1.00 58.81 82 GLN A O 1
ATOM 642 N N . THR A 1 83 ? 5.132 -1.536 18.859 1.00 52.50 83 THR A N 1
ATOM 643 C CA . THR A 1 83 ? 5.892 -1.388 20.099 1.00 52.50 83 THR A CA 1
ATOM 644 C C . THR A 1 83 ? 4.914 -1.035 21.207 1.00 52.50 83 THR A C 1
ATOM 646 O O . THR A 1 83 ? 4.156 -0.066 21.116 1.00 52.50 83 THR A O 1
ATOM 649 N N . GLY A 1 84 ? 4.846 -1.924 22.200 1.00 50.59 84 GLY A N 1
ATOM 650 C CA . GLY A 1 84 ? 4.016 -1.718 23.371 1.00 50.59 84 GLY A CA 1
ATOM 651 C C . GLY A 1 84 ? 4.351 -0.353 23.951 1.00 50.59 84 GLY A C 1
ATOM 652 O O . GLY A 1 84 ? 5.521 0.021 24.030 1.00 50.59 84 GLY A O 1
ATOM 653 N N . ARG A 1 85 ? 3.307 0.402 24.298 1.00 48.25 85 ARG A N 1
ATOM 654 C CA . ARG A 1 85 ? 3.413 1.629 25.090 1.00 48.25 85 ARG A CA 1
ATOM 655 C C . ARG A 1 85 ? 4.448 1.385 26.201 1.00 48.25 85 ARG A C 1
ATOM 657 O O . ARG A 1 85 ? 4.271 0.391 26.902 1.00 48.25 85 ARG A O 1
ATOM 664 N N . PRO A 1 86 ? 5.490 2.222 26.359 1.00 51.94 86 PRO A N 1
ATOM 665 C CA . PRO A 1 86 ? 6.444 2.028 27.441 1.00 51.94 86 PRO A CA 1
ATOM 666 C C . PRO A 1 86 ? 5.665 1.975 28.752 1.00 51.94 86 PRO A C 1
ATOM 668 O O . PRO A 1 86 ? 4.801 2.828 29.007 1.00 51.94 86 PRO A O 1
ATOM 671 N N . GLU A 1 87 ? 5.910 0.930 29.538 1.00 59.47 87 GLU A N 1
ATOM 672 C CA . GLU A 1 87 ? 5.277 0.789 30.842 1.00 59.47 87 GLU A CA 1
ATOM 673 C C . GLU A 1 87 ? 5.673 2.010 31.694 1.00 59.47 87 GLU A C 1
ATOM 675 O O . GLU A 1 87 ? 6.800 2.505 31.585 1.00 59.47 87 GLU A O 1
ATOM 680 N N . PRO A 1 88 ? 4.778 2.547 32.544 1.00 58.78 88 PRO A N 1
ATOM 681 C CA . PRO A 1 88 ? 5.039 3.776 33.299 1.00 58.78 88 PRO A CA 1
ATOM 682 C C . PRO A 1 88 ? 6.296 3.726 34.188 1.00 58.78 88 PRO A C 1
ATOM 684 O O . PRO A 1 88 ? 6.761 4.769 34.649 1.00 58.78 88 PRO A O 1
ATOM 687 N N . GLU A 1 89 ? 6.857 2.541 34.427 1.00 60.16 89 GLU A N 1
ATOM 688 C CA . GLU A 1 89 ? 8.127 2.335 35.126 1.00 60.16 89 GLU A CA 1
ATOM 689 C C . GLU A 1 89 ? 9.362 2.753 34.303 1.00 60.16 89 GLU A C 1
ATOM 691 O O . GLU A 1 89 ? 10.366 3.159 34.888 1.00 60.16 89 GLU A O 1
ATOM 696 N N . GLU A 1 90 ? 9.291 2.741 32.968 1.00 54.56 90 GLU A N 1
ATOM 697 C CA . GLU A 1 90 ? 10.383 3.165 32.073 1.00 54.56 90 GLU A CA 1
ATOM 698 C C . GLU A 1 90 ? 10.469 4.694 31.930 1.00 54.56 90 GLU A C 1
ATOM 700 O O . GLU A 1 90 ? 11.537 5.236 31.665 1.00 54.56 90 GLU A O 1
ATOM 705 N N . LEU A 1 91 ? 9.365 5.406 32.186 1.00 59.78 91 LEU A N 1
ATOM 706 C CA . LEU A 1 91 ? 9.272 6.877 32.166 1.00 59.78 91 LEU A CA 1
ATOM 707 C C . LEU A 1 91 ? 9.834 7.555 33.429 1.00 59.78 91 LEU A C 1
ATOM 709 O O . LEU A 1 91 ? 9.822 8.782 33.526 1.00 59.78 91 LEU A O 1
ATOM 713 N N . ARG A 1 92 ? 10.274 6.774 34.421 1.00 61.59 92 ARG A N 1
ATOM 714 C CA . ARG A 1 92 ? 10.756 7.266 35.723 1.00 61.59 92 ARG A CA 1
ATOM 715 C C .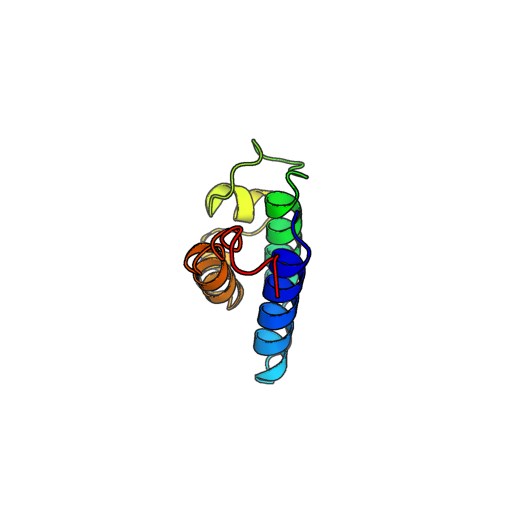 ARG A 1 92 ? 12.271 7.130 35.926 1.00 61.59 92 ARG A C 1
ATOM 717 O O . ARG A 1 92 ? 12.718 7.320 37.057 1.00 61.59 92 ARG A O 1
ATOM 724 N N . ARG A 1 93 ? 13.046 6.785 34.891 1.00 53.03 93 ARG A N 1
ATOM 725 C CA . ARG A 1 93 ? 14.517 6.718 34.967 1.00 53.03 93 ARG A CA 1
ATOM 726 C C . ARG A 1 93 ? 15.192 7.937 34.362 1.00 53.03 93 ARG A C 1
ATOM 728 O O . ARG A 1 93 ? 14.715 8.409 33.311 1.00 53.03 93 ARG A O 1
#

Foldseek 3Di:
DPVVLVVLLVVLVVVVVVVVDDQDLLLVLLSVLQVCLVVLNQDQDPSDPDLVSSCVSSVHDSVVCVVHPNVVSSVCSVPPPPPPDPDVVVVPD